Protein AF-A0A1J5Q7N2-F1 (afdb_monomer_lite)

InterPro domains:
  IPR005145 Threonylcarbamoyl-AMP synthase, C-terminal domain [PF03481] (45-166)
  IPR006070 Threonylcarbamoyl-AMP synthase-like domain [PF01300] (4-39)
  IPR017945 DHBP synthase RibB-like alpha/beta domain superfamily [SSF55821] (3-50)
  IPR038385 Threonylcarbamoyl-AMP synthase, C-terminal domain superfamily [G3DSA:3.40.50.11030] (57-170)

Radius of gyration: 17.52 Å; chains: 1; bounding box: 41×45×49 Å

Organism: NCBI:txid410659

Structure (mmCIF, N/CA/C/O backbone):
data_AF-A0A1J5Q7N2-F1
#
_entry.id   AF-A0A1J5Q7N2-F1
#
loop_
_atom_site.group_PDB
_atom_site.id
_atom_site.type_symbol
_atom_site.label_atom_id
_atom_site.label_alt_id
_atom_site.label_comp_id
_atom_site.label_asym_id
_atom_site.label_entity_id
_atom_site.label_seq_id
_atom_site.pdbx_PDB_ins_code
_atom_site.Cartn_x
_atom_site.Cartn_y
_atom_site.Cartn_z
_atom_site.occupancy
_atom_site.B_iso_or_equiv
_atom_site.auth_seq_id
_atom_site.auth_comp_id
_atom_site.auth_asym_id
_atom_site.auth_atom_id
_atom_site.pdbx_PDB_model_num
ATOM 1 N N . MET A 1 1 ? 0.945 -17.436 -6.053 1.00 63.75 1 MET A N 1
ATOM 2 C CA . MET A 1 1 ? 0.148 -18.322 -5.166 1.00 63.75 1 MET A CA 1
ATOM 3 C C . MET A 1 1 ? 0.222 -19.804 -5.540 1.00 63.75 1 MET A C 1
ATOM 5 O O . MET A 1 1 ? 0.864 -20.516 -4.793 1.00 63.75 1 MET A O 1
ATOM 9 N N . ARG A 1 2 ? -0.358 -20.319 -6.647 1.00 70.06 2 ARG A N 1
ATOM 10 C CA . ARG A 1 2 ? -0.231 -21.770 -6.970 1.00 70.06 2 ARG A CA 1
ATOM 11 C C . ARG A 1 2 ? 1.235 -22.214 -7.068 1.00 70.06 2 ARG A C 1
ATOM 13 O O . ARG A 1 2 ? 1.615 -23.185 -6.437 1.00 70.06 2 ARG A O 1
ATOM 20 N N . ALA A 1 3 ? 2.057 -21.433 -7.768 1.00 69.88 3 ALA A N 1
ATOM 21 C CA . ALA A 1 3 ? 3.499 -21.666 -7.863 1.00 69.88 3 ALA A CA 1
ATOM 22 C C . ALA A 1 3 ? 4.245 -21.587 -6.510 1.00 69.88 3 ALA A C 1
ATOM 24 O O . ALA A 1 3 ? 5.330 -22.134 -6.389 1.00 69.88 3 ALA A O 1
ATOM 25 N N . GLU A 1 4 ? 3.670 -20.930 -5.495 1.00 73.94 4 GLU A N 1
ATOM 26 C CA . GLU A 1 4 ? 4.283 -20.753 -4.165 1.00 73.94 4 GLU A CA 1
ATOM 27 C C . GLU A 1 4 ? 3.883 -21.864 -3.178 1.00 73.94 4 GLU A C 1
ATOM 29 O O . GLU A 1 4 ? 4.585 -22.097 -2.200 1.00 73.94 4 GLU A O 1
ATOM 34 N N . LEU A 1 5 ? 2.748 -22.535 -3.409 1.00 78.50 5 LEU A N 1
ATOM 35 C CA . LEU A 1 5 ? 2.177 -23.538 -2.500 1.00 78.50 5 LEU A CA 1
ATOM 36 C C . LEU A 1 5 ? 2.542 -24.984 -2.874 1.00 78.50 5 LEU A C 1
ATOM 38 O O . LEU A 1 5 ? 2.296 -25.889 -2.079 1.00 78.50 5 LEU A O 1
ATOM 42 N N . GLY A 1 6 ? 3.132 -25.194 -4.055 1.00 78.38 6 GLY A N 1
ATOM 43 C CA . GLY A 1 6 ? 3.440 -26.521 -4.588 1.00 78.38 6 GLY A CA 1
ATOM 44 C C . GLY A 1 6 ? 2.196 -27.310 -5.014 1.00 78.38 6 GLY A C 1
ATOM 45 O O . GLY A 1 6 ? 1.062 -26.843 -4.893 1.00 78.38 6 GLY A O 1
ATOM 46 N N . ASP A 1 7 ? 2.418 -28.520 -5.528 1.00 84.44 7 ASP A N 1
ATOM 47 C CA . ASP A 1 7 ? 1.351 -29.373 -6.077 1.00 84.44 7 ASP A CA 1
ATOM 48 C C . ASP A 1 7 ? 0.628 -30.220 -5.011 1.00 84.44 7 ASP A C 1
ATOM 50 O O . ASP A 1 7 ? -0.422 -30.802 -5.286 1.00 84.44 7 ASP A O 1
ATOM 54 N N . ASP A 1 8 ? 1.146 -30.252 -3.779 1.00 88.19 8 ASP A N 1
ATOM 55 C CA . ASP A 1 8 ? 0.610 -31.062 -2.675 1.00 88.19 8 ASP A CA 1
ATOM 56 C C . ASP A 1 8 ? -0.656 -30.464 -2.034 1.00 88.19 8 ASP A C 1
ATOM 58 O O . ASP A 1 8 ? -1.349 -31.126 -1.256 1.00 88.19 8 ASP A O 1
ATOM 62 N N . LEU A 1 9 ? -0.975 -29.204 -2.347 1.00 90.56 9 LEU A N 1
ATOM 63 C CA . LEU A 1 9 ? -2.133 -28.491 -1.820 1.00 90.56 9 LEU A CA 1
ATOM 64 C C . LEU A 1 9 ? -3.176 -28.253 -2.912 1.00 90.56 9 LEU A C 1
ATOM 66 O O . LEU A 1 9 ? -2.900 -27.712 -3.982 1.00 90.56 9 LEU A O 1
ATOM 70 N N . LEU A 1 10 ? -4.429 -28.590 -2.605 1.00 90.81 10 LEU A N 1
ATOM 71 C CA . LEU A 1 10 ? -5.552 -28.238 -3.466 1.00 90.81 10 LEU A CA 1
ATOM 72 C C . LEU A 1 10 ? -5.823 -26.732 -3.374 1.00 90.81 10 LEU A C 1
ATOM 74 O O . LEU A 1 10 ? -6.155 -26.210 -2.311 1.00 90.81 10 LEU A O 1
ATOM 78 N N . VAL A 1 11 ? -5.717 -26.043 -4.511 1.00 87.69 11 VAL A N 1
ATOM 79 C CA . VAL A 1 11 ? -5.991 -24.606 -4.634 1.00 87.69 11 VAL A CA 1
ATOM 80 C C . VAL A 1 11 ? -7.308 -24.397 -5.372 1.00 87.69 11 VAL A C 1
ATOM 82 O O . VAL A 1 11 ? -7.440 -24.792 -6.534 1.00 87.69 11 VAL A O 1
ATOM 85 N N . LEU A 1 12 ? -8.260 -23.739 -4.708 1.00 90.81 12 LEU A N 1
ATOM 86 C CA . LEU A 1 12 ? -9.477 -23.244 -5.344 1.00 90.81 12 LEU A CA 1
ATOM 87 C C . LEU A 1 12 ? -9.162 -21.940 -6.089 1.00 90.81 12 LEU A C 1
ATOM 89 O O . LEU A 1 12 ? -8.759 -20.956 -5.469 1.00 90.81 12 LEU A O 1
ATOM 93 N N . ASP A 1 13 ? -9.354 -21.931 -7.406 1.00 89.81 13 ASP A N 1
ATOM 94 C CA . ASP A 1 13 ? -9.212 -20.720 -8.212 1.00 89.81 13 ASP A CA 1
ATOM 95 C C . ASP A 1 13 ? -10.521 -19.918 -8.196 1.00 89.81 13 ASP A C 1
ATOM 97 O O . ASP A 1 13 ? -11.519 -20.312 -8.801 1.00 89.81 13 ASP A O 1
ATOM 101 N N . GLY A 1 14 ? -10.520 -18.815 -7.448 1.00 90.38 14 GLY A N 1
ATOM 102 C CA . GLY A 1 14 ? -11.629 -17.862 -7.375 1.00 90.38 14 GLY A CA 1
ATOM 103 C C . GLY A 1 14 ? -11.433 -16.619 -8.246 1.00 90.38 14 GLY A C 1
ATOM 104 O O . GLY A 1 14 ? -12.201 -15.668 -8.107 1.00 90.38 14 GLY A O 1
ATOM 105 N N . GLY A 1 15 ? -10.405 -16.592 -9.100 1.00 90.69 15 GLY A N 1
ATOM 106 C CA . GLY A 1 15 ? -9.990 -15.394 -9.822 1.00 90.69 15 GLY A CA 1
ATOM 107 C C . GLY A 1 15 ? -9.375 -14.309 -8.920 1.00 90.69 15 GLY A C 1
ATOM 108 O O . GLY A 1 15 ? -9.041 -14.560 -7.757 1.00 90.69 15 GLY A O 1
ATOM 109 N N . PRO A 1 16 ? -9.183 -13.086 -9.453 1.00 87.62 16 PRO A N 1
ATOM 110 C CA . PRO A 1 16 ? -8.602 -11.978 -8.700 1.00 87.62 16 PRO A CA 1
ATOM 111 C C . PRO A 1 16 ? -9.449 -11.557 -7.493 1.00 87.62 16 PRO A C 1
ATOM 113 O O . PRO A 1 16 ? -10.673 -11.446 -7.572 1.00 87.62 16 PRO A O 1
ATOM 116 N N . CYS A 1 17 ? -8.787 -11.232 -6.380 1.00 89.50 17 CYS A N 1
ATOM 117 C CA . CYS A 1 17 ? -9.447 -10.677 -5.201 1.00 89.50 17 CYS A CA 1
ATOM 118 C C . CYS A 1 17 ? -10.118 -9.330 -5.520 1.00 89.50 17 CYS A C 1
ATOM 120 O O . CYS A 1 17 ? -9.535 -8.480 -6.188 1.00 89.50 17 CYS A O 1
ATOM 122 N N . ALA A 1 18 ? -11.305 -9.083 -4.961 1.00 89.75 18 ALA A N 1
ATOM 123 C CA . ALA A 1 18 ? -12.014 -7.810 -5.144 1.00 89.75 18 ALA A CA 1
ATOM 124 C C . ALA A 1 18 ? -11.375 -6.623 -4.390 1.00 89.75 18 ALA A C 1
ATOM 126 O O . ALA A 1 18 ? -11.589 -5.477 -4.757 1.00 89.75 18 ALA A O 1
ATOM 127 N N . VAL A 1 19 ? -10.622 -6.894 -3.317 1.00 89.94 19 VAL A N 1
ATOM 128 C CA . VAL A 1 19 ? -10.019 -5.869 -2.438 1.00 89.94 19 VAL A CA 1
ATOM 129 C C . VAL A 1 19 ? -8.495 -5.820 -2.580 1.00 89.94 19 VAL A C 1
ATOM 131 O O . VAL A 1 19 ? -7.899 -4.759 -2.472 1.00 89.94 19 VAL A O 1
ATOM 134 N N . GLY A 1 20 ? -7.859 -6.978 -2.777 1.00 89.31 20 GLY A N 1
ATOM 135 C CA . GLY A 1 20 ? -6.405 -7.142 -2.926 1.00 89.31 20 GLY A CA 1
ATOM 136 C C . GLY A 1 20 ? -5.552 -6.925 -1.678 1.00 89.31 20 GLY A C 1
ATOM 137 O O . GLY A 1 20 ? -4.406 -7.343 -1.688 1.00 89.31 20 GLY A O 1
ATOM 138 N N . ILE A 1 21 ? -6.096 -6.379 -0.587 1.00 91.44 21 ILE A N 1
ATOM 139 C CA . ILE A 1 21 ? -5.418 -6.287 0.716 1.00 91.44 21 ILE A CA 1
ATOM 140 C C . ILE A 1 21 ? -6.213 -6.977 1.826 1.00 91.44 21 ILE A C 1
ATOM 142 O O . ILE A 1 21 ? -7.418 -7.214 1.712 1.00 91.44 21 ILE A O 1
ATOM 146 N N . GLU A 1 22 ? -5.534 -7.302 2.922 1.00 91.69 22 GLU A N 1
ATOM 147 C CA . GLU A 1 22 ? -6.116 -8.020 4.051 1.00 91.69 22 GLU A CA 1
ATOM 148 C C . GLU A 1 22 ? -7.086 -7.150 4.866 1.00 91.69 22 GLU A C 1
ATOM 150 O O . GLU A 1 22 ? -7.128 -5.921 4.773 1.00 91.69 22 GLU A O 1
ATOM 155 N N . SER A 1 23 ? -7.858 -7.814 5.726 1.00 92.69 23 SER A N 1
ATOM 156 C CA . SER A 1 23 ? -8.841 -7.187 6.606 1.00 92.69 23 SER A CA 1
ATOM 157 C C . SER A 1 23 ? -8.240 -6.180 7.591 1.00 92.69 23 SER A C 1
ATOM 159 O O . SER A 1 23 ? -7.095 -6.316 8.046 1.00 92.69 23 SER A O 1
ATOM 161 N N . THR A 1 24 ? -9.073 -5.209 7.974 1.00 93.75 24 THR A N 1
ATOM 162 C CA . THR A 1 24 ? -8.810 -4.320 9.107 1.00 93.75 24 THR A CA 1
ATOM 163 C C . THR A 1 24 ? -8.864 -5.119 10.407 1.00 93.75 24 THR A C 1
ATOM 165 O O . THR A 1 24 ? -9.765 -5.937 10.589 1.00 93.75 24 THR A O 1
ATOM 168 N N . ILE A 1 25 ? -7.913 -4.887 11.311 1.00 92.69 25 ILE A N 1
ATOM 169 C CA . ILE A 1 25 ? -7.874 -5.520 12.633 1.00 92.69 25 ILE A CA 1
ATOM 170 C C . ILE A 1 25 ? -8.012 -4.445 13.699 1.00 92.69 25 ILE A C 1
ATOM 172 O O . ILE A 1 25 ? -7.229 -3.494 13.721 1.00 92.69 25 ILE A O 1
ATOM 176 N N . VAL A 1 26 ? -8.997 -4.626 14.577 1.00 91.88 26 VAL A N 1
ATOM 177 C CA . VAL A 1 26 ? -9.303 -3.737 15.699 1.00 91.88 26 VAL A CA 1
ATOM 178 C C . VAL A 1 26 ? -9.101 -4.506 17.004 1.00 91.88 26 VAL A C 1
ATOM 180 O O . VAL A 1 26 ? -9.652 -5.591 17.179 1.00 91.88 26 VAL A O 1
ATOM 183 N N . ASP A 1 27 ? -8.309 -3.946 17.910 1.00 91.06 27 ASP A N 1
ATOM 184 C CA . ASP A 1 27 ? -8.195 -4.380 19.293 1.00 91.06 27 ASP A CA 1
ATOM 185 C C . ASP A 1 27 ? -9.347 -3.804 20.113 1.00 91.06 27 ASP A C 1
ATOM 187 O O . ASP A 1 27 ? -9.409 -2.597 20.364 1.00 91.06 27 ASP A O 1
ATOM 191 N N . CYS A 1 28 ? -10.254 -4.684 20.526 1.00 91.38 28 CYS A N 1
ATOM 192 C CA . CYS A 1 28 ? -11.372 -4.356 21.406 1.00 91.38 28 CYS A CA 1
ATOM 193 C C . CYS A 1 28 ? -11.103 -4.745 22.869 1.00 91.38 28 CYS A C 1
ATOM 195 O O . CYS A 1 28 ? -12.011 -4.660 23.691 1.00 91.38 28 CYS A O 1
ATOM 197 N N . THR A 1 29 ? -9.893 -5.208 23.203 1.00 89.38 29 THR A N 1
ATOM 198 C CA . THR A 1 29 ? -9.514 -5.566 24.582 1.00 89.38 29 THR A CA 1
ATOM 199 C C . THR A 1 29 ? -9.058 -4.354 25.398 1.00 89.38 29 THR A C 1
ATOM 201 O O . THR A 1 29 ? -9.000 -4.415 26.625 1.00 89.38 29 THR A O 1
ATOM 204 N N . VAL A 1 30 ? -8.778 -3.238 24.720 1.00 86.88 30 VAL A N 1
ATOM 205 C CA . VAL A 1 30 ? -8.401 -1.948 25.304 1.00 86.88 30 VAL A CA 1
ATOM 206 C C . VAL A 1 30 ? -9.512 -0.916 25.128 1.00 86.88 30 VAL A C 1
ATOM 208 O O . VAL A 1 30 ? -10.312 -0.991 24.194 1.00 86.88 30 VAL A O 1
ATOM 211 N N . GLN A 1 31 ? -9.535 0.092 26.003 1.00 89.25 31 GLN A N 1
ATOM 212 C CA . GLN A 1 31 ? -10.484 1.198 25.922 1.00 89.25 31 GLN A CA 1
ATOM 213 C C . GLN A 1 31 ? -9.747 2.544 25.850 1.00 89.25 31 GLN A C 1
ATOM 215 O O . GLN A 1 31 ? -8.955 2.850 26.743 1.00 89.25 31 GLN A O 1
ATOM 220 N N . PRO A 1 32 ? -10.000 3.377 24.822 1.00 90.19 32 PRO A N 1
ATOM 221 C CA . PRO A 1 32 ? -10.839 3.105 23.647 1.00 90.19 32 PRO A CA 1
ATOM 222 C C . PRO A 1 32 ? -10.235 2.031 22.718 1.00 90.19 32 PRO A C 1
ATOM 224 O O . PRO A 1 32 ? -9.004 1.914 22.707 1.00 90.19 32 PRO A O 1
ATOM 227 N N . PRO A 1 33 ? -11.048 1.335 21.891 1.00 92.56 33 PRO A N 1
ATOM 228 C CA . PRO A 1 33 ? -10.561 0.403 20.873 1.00 92.56 33 PRO A CA 1
ATOM 229 C C . PRO A 1 33 ? -9.495 1.013 19.956 1.00 92.56 33 PRO A C 1
ATOM 231 O O . PRO A 1 33 ? -9.392 2.240 19.824 1.00 92.56 33 PRO A O 1
ATOM 234 N N . ARG A 1 34 ? -8.690 0.161 19.316 1.00 91.25 34 ARG A N 1
ATOM 235 C CA . ARG A 1 34 ? -7.560 0.585 18.468 1.00 91.25 34 ARG A CA 1
ATOM 236 C C . ARG A 1 34 ? -7.484 -0.200 17.174 1.00 91.25 34 ARG A C 1
ATOM 238 O O . ARG A 1 34 ? -7.678 -1.404 17.184 1.00 91.25 34 ARG A O 1
ATOM 245 N N . ILE A 1 35 ? -7.128 0.442 16.069 1.00 91.38 35 ILE A N 1
ATOM 246 C CA . ILE A 1 35 ? -6.808 -0.255 14.820 1.00 91.38 35 ILE A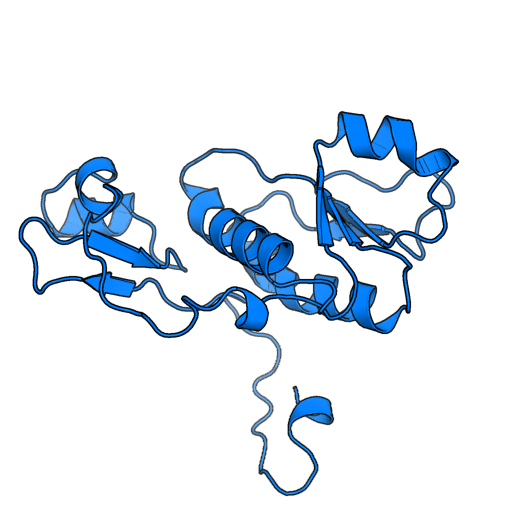 CA 1
ATOM 247 C C . ILE A 1 35 ? -5.349 -0.699 14.882 1.00 91.38 35 ILE A C 1
ATOM 249 O O . ILE A 1 35 ? -4.442 0.125 14.940 1.00 91.38 35 ILE A O 1
ATOM 253 N N . LEU A 1 36 ? -5.128 -2.010 14.842 1.00 89.25 36 LEU A N 1
ATOM 254 C CA . LEU A 1 36 ? -3.788 -2.597 14.826 1.00 89.25 36 LEU A CA 1
ATOM 255 C C . LEU A 1 36 ? -3.254 -2.795 13.405 1.00 89.25 36 LEU A C 1
ATOM 257 O O . LEU A 1 36 ? -2.047 -2.749 13.175 1.00 89.25 36 LEU A O 1
ATOM 261 N N . ARG A 1 37 ? -4.156 -3.041 12.450 1.00 90.44 37 ARG A N 1
ATOM 262 C CA . ARG A 1 37 ? -3.824 -3.171 11.030 1.00 90.44 37 ARG A CA 1
ATOM 263 C C . ARG A 1 37 ? -4.920 -2.514 10.201 1.00 90.44 37 ARG A C 1
ATOM 265 O O . ARG A 1 37 ? -6.041 -3.023 10.217 1.00 90.44 37 ARG A O 1
ATOM 272 N N . PRO A 1 38 ? -4.633 -1.433 9.464 1.00 92.00 38 PRO A N 1
ATOM 273 C CA . PRO A 1 38 ? -5.590 -0.877 8.520 1.00 92.00 38 PRO A CA 1
ATOM 274 C C . PRO A 1 38 ? -5.824 -1.851 7.353 1.00 92.00 38 PRO A C 1
ATOM 276 O O . PRO A 1 38 ? -4.907 -2.561 6.928 1.00 92.00 38 PRO A O 1
ATOM 279 N N . GLY A 1 39 ? -7.048 -1.900 6.842 1.00 92.25 39 GLY A N 1
ATOM 280 C CA . GLY A 1 39 ? -7.458 -2.765 5.735 1.00 92.25 39 GLY A CA 1
ATOM 281 C C . GLY A 1 39 ? -8.632 -2.142 4.988 1.00 92.25 39 GLY A C 1
ATOM 282 O O . GLY A 1 39 ? -8.739 -0.920 4.941 1.00 92.25 39 GLY A O 1
ATOM 283 N N . ARG A 1 40 ? -9.522 -2.971 4.428 1.00 90.56 40 ARG A N 1
ATOM 284 C CA . ARG A 1 40 ? -10.690 -2.500 3.658 1.00 90.56 40 ARG A CA 1
ATOM 285 C C . ARG A 1 40 ? -11.553 -1.473 4.397 1.00 90.56 40 ARG A C 1
ATOM 287 O O . ARG A 1 40 ? -12.009 -0.528 3.773 1.00 90.56 40 ARG A O 1
ATOM 294 N N . LEU A 1 41 ? -11.834 -1.713 5.679 1.00 92.19 41 LEU A N 1
ATOM 295 C CA . LEU A 1 41 ? -12.663 -0.816 6.482 1.00 92.19 41 LEU A CA 1
ATOM 296 C C . LEU A 1 41 ? -11.782 0.302 7.033 1.00 92.19 41 LEU A C 1
ATOM 298 O O . LEU A 1 41 ? -10.823 0.028 7.769 1.00 92.19 41 LEU A O 1
ATOM 302 N N . GLY A 1 42 ? -12.100 1.537 6.662 1.00 91.81 42 GLY A N 1
ATOM 303 C CA . GLY A 1 42 ? -11.377 2.730 7.069 1.00 91.81 42 GLY A CA 1
ATOM 304 C C . GLY A 1 42 ? -11.610 3.093 8.534 1.00 91.81 42 GLY A C 1
ATOM 305 O O . GLY A 1 42 ? -12.620 2.745 9.144 1.00 91.81 42 GLY A O 1
ATOM 306 N N . ALA A 1 43 ? -10.671 3.851 9.107 1.00 93.06 43 ALA A N 1
ATOM 307 C CA . ALA A 1 43 ? -10.782 4.312 10.489 1.00 93.06 43 ALA A CA 1
ATOM 308 C C . ALA A 1 43 ? -12.007 5.211 10.721 1.00 93.06 43 ALA A C 1
ATOM 310 O O . ALA A 1 43 ? -12.610 5.123 11.782 1.00 93.06 43 ALA A O 1
ATOM 311 N N . GLY A 1 44 ? -12.391 6.032 9.735 1.00 93.50 44 GLY A N 1
ATOM 312 C CA . GLY A 1 44 ? -13.602 6.859 9.799 1.00 93.50 44 GLY A CA 1
ATOM 313 C C . GLY A 1 44 ? -14.875 6.018 9.882 1.00 93.50 44 GLY A C 1
ATOM 314 O O . GLY A 1 44 ? -15.639 6.173 10.823 1.00 93.50 44 GLY A O 1
ATOM 315 N N . GLU A 1 45 ? -15.035 5.044 8.979 1.00 93.81 45 GLU A N 1
ATOM 316 C CA . GLU A 1 45 ? -16.208 4.154 8.951 1.00 93.81 45 GLU A CA 1
ATOM 317 C C . GLU A 1 45 ? -16.387 3.397 10.275 1.00 93.81 45 GLU A C 1
ATOM 319 O O . GLU A 1 45 ? -17.497 3.241 10.778 1.00 93.81 45 GLU A O 1
ATOM 324 N N . ILE A 1 46 ? -15.281 2.935 10.866 1.00 95.25 46 ILE A N 1
ATOM 325 C CA . ILE A 1 46 ? -15.311 2.241 12.157 1.00 95.25 46 ILE A CA 1
ATOM 326 C C . ILE A 1 46 ? -15.625 3.228 13.290 1.00 95.25 46 ILE A C 1
ATOM 328 O O . ILE A 1 46 ? -16.395 2.904 14.194 1.00 95.25 46 ILE A O 1
ATOM 332 N N . ALA A 1 47 ? -15.039 4.426 13.255 1.00 95.00 47 ALA A N 1
ATOM 333 C CA . ALA A 1 47 ? -15.250 5.456 14.266 1.00 95.00 47 ALA A CA 1
ATOM 334 C C . ALA A 1 47 ? -16.712 5.919 14.321 1.00 95.00 47 ALA A C 1
ATOM 336 O O . ALA A 1 47 ? -17.257 6.028 15.419 1.00 95.00 47 ALA A O 1
ATOM 337 N N . ASP A 1 48 ? -17.353 6.089 13.163 1.00 95.81 48 ASP A N 1
ATOM 338 C CA . ASP A 1 48 ? -18.757 6.497 13.051 1.00 95.81 48 ASP A CA 1
ATOM 339 C C . ASP A 1 48 ? -19.693 5.502 13.752 1.00 95.81 48 ASP A C 1
ATOM 341 O O . ASP A 1 48 ? -20.586 5.899 14.501 1.00 95.81 48 ASP A O 1
ATOM 345 N N . VAL A 1 49 ? -19.453 4.197 13.579 1.00 95.88 49 VAL A N 1
ATOM 346 C CA . VAL A 1 49 ? -20.245 3.140 14.233 1.00 95.88 49 VAL A CA 1
ATOM 347 C C . VAL A 1 49 ? -20.000 3.096 15.743 1.00 95.88 49 VAL A C 1
ATOM 349 O O . VAL A 1 49 ? -20.919 2.828 16.515 1.00 95.88 49 VAL A O 1
ATOM 352 N N . LEU A 1 50 ? -18.764 3.350 16.178 1.00 93.56 50 LEU A N 1
ATOM 353 C CA . LEU A 1 50 ? -18.379 3.293 17.590 1.00 93.56 50 LEU A CA 1
ATOM 354 C C . LEU A 1 50 ? -18.670 4.589 18.361 1.00 93.56 50 LEU A C 1
ATOM 356 O O . LEU A 1 50 ? -18.484 4.614 19.578 1.00 93.56 50 LEU A O 1
ATOM 360 N N . GLY A 1 51 ? -19.093 5.661 17.685 1.00 94.88 51 GLY A N 1
ATOM 361 C CA . GLY A 1 51 ? -19.239 6.985 18.296 1.00 94.88 51 GLY A CA 1
ATOM 362 C C . GLY A 1 51 ? -17.902 7.567 18.772 1.00 94.88 51 GLY A C 1
ATOM 363 O O . GLY A 1 51 ? -17.842 8.222 19.812 1.00 94.88 51 GLY A O 1
ATOM 364 N N . LEU A 1 52 ? -16.818 7.282 18.047 1.00 94.31 52 LEU A N 1
ATOM 365 C CA . LEU A 1 52 ? -15.455 7.735 18.338 1.00 94.31 52 LEU A CA 1
ATOM 366 C C . LEU A 1 52 ? -14.932 8.632 17.211 1.00 94.31 52 LEU A C 1
ATOM 368 O O . LEU A 1 52 ? -15.626 8.903 16.239 1.00 94.31 52 LEU A O 1
ATOM 372 N N . THR A 1 53 ? -13.680 9.078 17.329 1.00 94.31 53 THR A N 1
ATOM 373 C CA . THR A 1 53 ? -12.964 9.723 16.220 1.00 94.31 53 THR A CA 1
ATOM 374 C C . THR A 1 53 ? -11.966 8.756 15.582 1.00 94.31 53 THR A C 1
ATOM 376 O O . THR A 1 53 ? -11.440 7.859 16.251 1.00 94.31 53 THR A O 1
ATOM 379 N N . ALA A 1 54 ? -11.655 8.950 14.298 1.00 92.38 54 ALA A N 1
ATOM 380 C CA . ALA A 1 54 ? -10.659 8.136 13.599 1.00 92.38 54 ALA A CA 1
ATOM 381 C C . ALA A 1 54 ? -9.279 8.217 14.279 1.00 92.38 54 ALA A C 1
ATOM 383 O O . ALA A 1 54 ? -8.586 7.209 14.416 1.00 92.38 54 ALA A O 1
ATOM 384 N N . GLU A 1 55 ? -8.900 9.392 14.785 1.00 91.50 55 GLU A N 1
ATOM 385 C CA . GLU A 1 55 ? -7.652 9.612 15.525 1.00 91.50 55 GLU A CA 1
ATOM 386 C C . GLU A 1 55 ? -7.604 8.772 16.802 1.00 91.50 55 GLU A C 1
ATOM 388 O O . GLU A 1 55 ? -6.554 8.242 17.160 1.00 91.50 55 GLU A O 1
ATOM 393 N N . THR A 1 56 ? -8.745 8.611 17.476 1.00 91.50 56 THR A N 1
ATOM 394 C CA . THR A 1 56 ? -8.852 7.782 18.681 1.00 91.50 56 THR A CA 1
ATOM 395 C C . THR A 1 56 ? -8.530 6.320 18.370 1.00 91.50 56 THR A C 1
ATOM 397 O O . THR A 1 56 ? -7.840 5.662 19.154 1.00 91.50 56 THR A O 1
ATOM 400 N N . LEU A 1 57 ? -8.971 5.817 17.216 1.00 91.12 57 LEU A N 1
ATOM 401 C CA . LEU A 1 57 ? -8.689 4.451 16.774 1.00 91.12 57 LEU A CA 1
ATOM 402 C C . LEU A 1 57 ? -7.244 4.273 16.287 1.00 91.12 57 LEU A C 1
ATOM 404 O O . LEU A 1 57 ? -6.682 3.196 16.463 1.00 91.12 57 LEU A O 1
ATOM 408 N N . LEU A 1 58 ? -6.636 5.307 15.701 1.00 88.31 58 LEU A N 1
ATOM 409 C CA . LEU A 1 58 ? -5.293 5.255 15.103 1.00 88.31 58 LEU A CA 1
ATOM 410 C C . LEU A 1 58 ? -4.145 5.579 16.072 1.00 88.31 58 LEU A C 1
ATOM 412 O O . LEU A 1 58 ? -2.979 5.530 15.680 1.00 88.31 58 LEU A O 1
ATOM 416 N N . ARG A 1 59 ? -4.439 5.926 17.330 1.00 82.25 59 ARG A N 1
ATOM 417 C CA . ARG A 1 59 ? -3.402 6.174 18.342 1.00 82.25 59 ARG A CA 1
ATOM 418 C C . ARG A 1 59 ? -2.488 4.95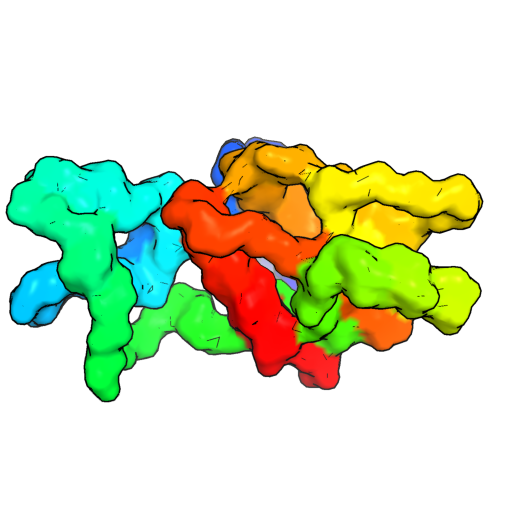7 18.503 1.00 82.25 59 ARG A C 1
ATOM 420 O O . ARG A 1 59 ? -2.969 3.851 18.740 1.00 82.25 59 ARG A O 1
ATOM 427 N N . ALA A 1 60 ? -1.175 5.191 18.437 1.00 65.50 60 ALA A N 1
ATOM 428 C CA . ALA A 1 60 ? -0.171 4.167 18.705 1.00 65.50 60 ALA A CA 1
ATOM 429 C C . ALA A 1 60 ? -0.406 3.554 20.095 1.00 65.50 60 ALA A C 1
ATOM 431 O O . ALA A 1 60 ? -0.663 4.273 21.061 1.00 65.50 60 ALA A O 1
ATOM 432 N N . ALA A 1 61 ? -0.361 2.226 20.183 1.00 58.44 61 ALA A N 1
ATOM 433 C CA . ALA A 1 61 ? -0.427 1.534 21.460 1.00 58.44 61 ALA A CA 1
ATOM 434 C C . ALA A 1 61 ? 0.996 1.321 21.977 1.00 58.44 61 ALA A C 1
ATOM 436 O O . ALA A 1 61 ? 1.811 0.712 21.285 1.00 58.44 61 ALA A O 1
ATOM 437 N N . ASP A 1 62 ? 1.266 1.759 23.207 1.00 54.16 62 ASP A N 1
ATOM 438 C CA . ASP A 1 62 ? 2.560 1.542 23.868 1.00 54.16 62 ASP A CA 1
ATOM 439 C C . ASP A 1 62 ? 2.890 0.039 24.007 1.00 54.16 62 ASP A C 1
ATOM 441 O O . ASP A 1 62 ? 4.058 -0.344 24.065 1.00 54.16 62 ASP A O 1
ATOM 445 N N . HIS A 1 63 ? 1.867 -0.831 23.963 1.00 52.84 63 HIS A N 1
ATOM 446 C CA . HIS A 1 63 ? 1.971 -2.291 24.065 1.00 52.84 63 HIS A CA 1
ATOM 447 C C . HIS A 1 63 ? 0.978 -3.033 23.145 1.00 52.84 63 HIS A C 1
ATOM 449 O O . HIS A 1 63 ? 0.197 -3.862 23.611 1.00 52.84 63 HIS A O 1
ATOM 455 N N . ALA A 1 64 ? 0.975 -2.742 21.837 1.00 52.25 64 ALA A N 1
ATOM 456 C CA . ALA A 1 64 ? 0.124 -3.473 20.888 1.00 52.25 64 ALA A CA 1
ATOM 457 C C . ALA A 1 64 ? 0.416 -4.993 20.905 1.00 52.25 64 ALA A C 1
ATOM 459 O O . ALA A 1 64 ? 1.578 -5.389 20.740 1.00 52.25 64 ALA A O 1
ATOM 460 N N . PRO A 1 65 ? -0.605 -5.863 21.037 1.00 52.62 65 PRO A N 1
ATOM 461 C CA . PRO A 1 65 ? -0.427 -7.299 20.861 1.00 52.62 65 PRO A CA 1
ATOM 462 C C . PRO A 1 65 ? 0.070 -7.612 19.440 1.00 52.62 65 PRO A C 1
ATOM 464 O O . PRO A 1 65 ? -0.269 -6.928 18.472 1.00 52.62 65 PRO A O 1
ATOM 467 N N . ARG A 1 66 ? 0.895 -8.659 19.296 1.00 54.72 66 ARG A N 1
ATOM 468 C CA . ARG A 1 66 ? 1.374 -9.102 17.977 1.00 54.72 66 ARG A CA 1
ATOM 469 C C . ARG A 1 66 ? 0.193 -9.615 17.157 1.00 54.72 66 ARG A C 1
ATOM 471 O O . ARG A 1 66 ? -0.497 -10.538 17.574 1.00 54.72 66 ARG A O 1
ATOM 478 N N . VAL A 1 67 ? 0.007 -9.051 15.971 1.00 58.09 67 VAL A N 1
ATOM 479 C CA . VAL A 1 67 ? -1.081 -9.417 15.057 1.00 58.09 67 VAL A CA 1
ATOM 480 C C . VAL A 1 67 ? -0.538 -10.197 13.864 1.00 58.09 67 VAL A C 1
ATOM 482 O O . VAL A 1 67 ? 0.617 -10.018 13.473 1.00 58.09 67 VAL A O 1
ATOM 485 N N . ALA A 1 68 ? -1.361 -11.050 13.251 1.00 53.22 68 ALA A N 1
ATOM 486 C CA . ALA A 1 68 ? -1.034 -11.660 11.965 1.00 53.22 68 ALA A CA 1
ATOM 487 C C . ALA A 1 68 ? -0.699 -10.571 10.926 1.00 53.22 68 ALA A C 1
ATOM 489 O O . ALA A 1 68 ? -1.426 -9.585 10.781 1.00 53.22 68 ALA A O 1
ATOM 490 N N . GLY A 1 69 ? 0.433 -10.723 10.234 1.00 54.34 69 GLY A N 1
ATOM 491 C CA . GLY A 1 69 ? 0.953 -9.688 9.339 1.00 54.34 69 GLY A CA 1
ATOM 492 C C . GLY A 1 69 ? 1.555 -8.473 10.060 1.00 54.34 69 GLY A C 1
ATOM 493 O O . GLY A 1 69 ? 1.717 -7.424 9.449 1.00 54.34 69 GLY A O 1
ATOM 494 N N . ALA A 1 70 ? 1.893 -8.569 11.350 1.00 55.75 70 ALA A N 1
ATOM 495 C CA . ALA A 1 70 ? 2.735 -7.566 12.006 1.00 55.75 70 ALA A CA 1
ATOM 496 C C . ALA A 1 70 ? 4.211 -7.693 11.590 1.00 55.75 70 ALA A C 1
ATOM 498 O O . ALA A 1 70 ? 4.952 -6.714 11.667 1.00 55.75 70 ALA A O 1
ATOM 499 N N . LEU A 1 71 ? 4.629 -8.886 11.144 1.00 57.34 71 LEU A N 1
ATOM 500 C CA . LEU A 1 71 ? 5.990 -9.141 10.690 1.00 57.34 71 LEU A CA 1
ATOM 501 C C . LEU A 1 71 ? 6.219 -8.516 9.299 1.0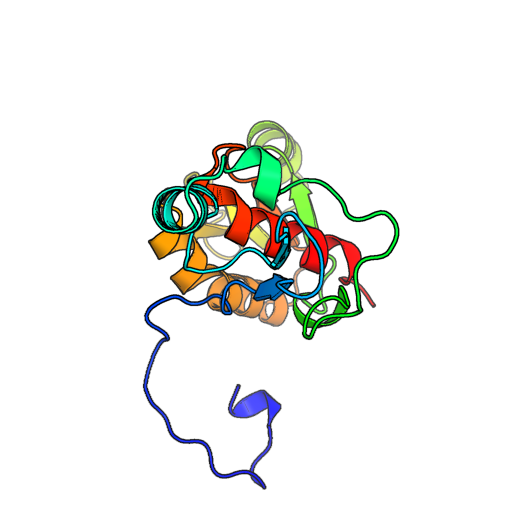0 57.34 71 LEU A C 1
ATOM 503 O O . LEU A 1 71 ? 5.497 -8.861 8.363 1.00 57.34 71 LEU A O 1
ATOM 507 N N . PRO A 1 72 ? 7.235 -7.650 9.146 1.00 58.66 72 PRO A N 1
ATOM 508 C CA . PRO A 1 72 ? 7.557 -6.958 7.892 1.00 58.66 72 PRO A CA 1
ATOM 509 C C . PRO A 1 72 ? 7.740 -7.891 6.688 1.00 58.66 72 PRO A C 1
ATOM 511 O O . PRO A 1 72 ? 7.337 -7.560 5.580 1.00 58.66 72 PRO A O 1
ATOM 514 N N . ALA A 1 73 ? 8.286 -9.089 6.922 1.00 61.25 73 ALA A N 1
ATOM 515 C CA . ALA A 1 73 ? 8.605 -10.061 5.879 1.00 61.25 73 ALA A CA 1
ATOM 516 C C . ALA A 1 73 ? 7.380 -10.608 5.124 1.00 61.25 73 ALA A C 1
ATOM 518 O O . ALA A 1 73 ? 7.530 -11.109 4.021 1.00 61.25 73 ALA A O 1
ATOM 519 N N . HIS A 1 74 ? 6.167 -10.519 5.683 1.00 70.19 74 HIS A N 1
ATOM 520 C CA . HIS A 1 74 ? 4.983 -11.117 5.053 1.00 70.19 74 HIS A CA 1
ATOM 521 C C . HIS A 1 74 ? 4.542 -10.404 3.765 1.00 70.19 74 HIS A C 1
ATOM 523 O O . HIS A 1 74 ? 3.891 -11.008 2.921 1.00 70.19 74 HIS A O 1
ATOM 529 N N . TYR A 1 75 ? 4.889 -9.125 3.626 1.00 73.00 75 TYR A N 1
ATOM 530 C CA . TYR A 1 75 ? 4.500 -8.294 2.481 1.00 73.00 75 TYR A CA 1
ATOM 531 C C . TYR A 1 75 ? 5.671 -7.969 1.563 1.00 73.00 75 TYR A C 1
ATOM 533 O O . TYR A 1 75 ? 5.498 -7.281 0.560 1.00 73.00 75 TYR A O 1
ATOM 541 N N . ALA A 1 76 ? 6.871 -8.372 1.969 1.00 80.69 76 ALA A N 1
ATOM 542 C CA . ALA A 1 76 ? 8.098 -7.943 1.350 1.00 80.69 76 ALA A CA 1
ATOM 543 C C . ALA A 1 76 ? 8.399 -8.791 0.109 1.00 80.69 76 ALA A C 1
ATOM 545 O O . ALA A 1 76 ? 8.411 -10.018 0.224 1.00 80.69 76 ALA A O 1
ATOM 546 N N . PRO A 1 77 ? 8.667 -8.167 -1.050 1.00 87.25 77 PRO A N 1
ATOM 547 C CA . PRO A 1 77 ? 9.299 -8.874 -2.155 1.00 87.25 77 PRO A CA 1
ATOM 548 C C . PRO A 1 77 ? 10.707 -9.337 -1.757 1.00 87.25 77 PRO A C 1
ATOM 550 O O . PRO A 1 77 ? 11.318 -8.794 -0.824 1.00 87.25 77 PRO A O 1
ATOM 553 N N . HIS A 1 78 ? 11.238 -10.316 -2.487 1.00 88.69 78 HIS A N 1
ATOM 554 C CA . HIS A 1 78 ? 12.637 -10.723 -2.340 1.00 88.69 78 HIS A CA 1
ATOM 555 C C . HIS A 1 78 ? 13.581 -9.592 -2.765 1.00 88.69 78 HIS A C 1
ATOM 557 O O . HIS A 1 78 ? 14.584 -9.317 -2.103 1.00 88.69 78 HIS A O 1
ATOM 563 N N . THR A 1 79 ? 13.222 -8.890 -3.834 1.00 92.38 79 THR A N 1
ATOM 564 C CA . THR A 1 79 ? 13.932 -7.724 -4.353 1.00 92.38 79 THR A CA 1
ATOM 565 C C . THR A 1 79 ? 13.841 -6.553 -3.366 1.00 92.38 79 THR A C 1
ATOM 567 O O . THR A 1 79 ? 12.747 -6.247 -2.888 1.00 92.38 79 THR A O 1
ATOM 570 N N . PRO A 1 80 ? 14.947 -5.844 -3.060 1.00 94.19 80 PRO A N 1
ATOM 571 C CA . PRO A 1 80 ? 14.917 -4.679 -2.176 1.00 94.19 80 PRO A CA 1
ATOM 572 C C . PRO A 1 80 ? 13.910 -3.620 -2.640 1.00 94.19 80 PRO A C 1
ATOM 574 O O . PRO A 1 80 ? 13.986 -3.149 -3.773 1.00 94.19 80 PRO A O 1
ATOM 577 N N . LEU A 1 81 ? 12.991 -3.220 -1.761 1.00 95.44 81 LEU A N 1
ATOM 578 C CA . LEU A 1 81 ? 11.929 -2.255 -2.040 1.00 95.44 81 LEU A CA 1
ATOM 579 C C . LEU A 1 81 ? 12.190 -0.927 -1.325 1.00 95.44 81 LEU A C 1
ATOM 581 O O . LEU A 1 81 ? 12.402 -0.884 -0.112 1.00 95.44 81 LEU A O 1
ATOM 585 N N . LEU A 1 82 ? 12.108 0.175 -2.070 1.00 95.94 82 LEU A N 1
ATOM 586 C CA . LEU A 1 82 ? 12.313 1.536 -1.578 1.00 95.94 82 LEU A CA 1
ATOM 587 C C . LEU A 1 82 ? 11.094 2.408 -1.882 1.00 95.94 82 LEU A C 1
ATOM 589 O O . LEU A 1 82 ? 10.628 2.466 -3.018 1.00 95.94 82 LEU A O 1
ATOM 593 N N . LEU A 1 83 ? 10.610 3.130 -0.870 1.00 96.56 83 LEU A N 1
ATOM 594 C CA . LEU A 1 83 ? 9.585 4.157 -1.051 1.00 96.56 83 LEU A CA 1
ATOM 595 C C . LEU A 1 83 ? 10.243 5.476 -1.441 1.00 96.56 83 LEU A C 1
ATOM 597 O O . LEU A 1 83 ? 11.149 5.939 -0.746 1.00 96.56 83 LEU A O 1
ATOM 601 N N . ARG A 1 84 ? 9.778 6.084 -2.531 1.00 97.38 84 ARG A N 1
ATOM 602 C CA . ARG A 1 84 ? 10.345 7.320 -3.088 1.00 97.38 84 ARG A CA 1
ATOM 603 C C . ARG A 1 84 ? 9.250 8.309 -3.467 1.00 97.38 84 ARG A C 1
ATOM 605 O O . ARG A 1 84 ? 8.120 7.909 -3.734 1.00 97.38 84 ARG A O 1
ATOM 612 N N . SER A 1 85 ? 9.564 9.603 -3.487 1.00 96.88 85 SER A N 1
ATOM 613 C CA . SER A 1 85 ? 8.652 10.586 -4.081 1.00 96.88 85 SER A CA 1
ATOM 614 C C . SER A 1 85 ? 8.675 10.481 -5.612 1.00 96.88 85 SER A C 1
ATOM 616 O O . SER A 1 85 ? 9.661 10.008 -6.178 1.00 96.88 85 SER A O 1
ATOM 618 N N . ALA A 1 86 ? 7.620 10.948 -6.288 1.00 95.50 86 ALA A N 1
ATOM 619 C CA . ALA A 1 86 ? 7.586 10.991 -7.753 1.00 95.50 86 ALA A CA 1
ATOM 620 C C . ALA A 1 86 ? 8.773 11.786 -8.328 1.00 95.50 86 ALA A C 1
ATOM 622 O O . ALA A 1 86 ? 9.446 11.323 -9.241 1.00 95.50 86 ALA A O 1
ATOM 623 N N . ALA A 1 87 ? 9.097 12.929 -7.712 1.00 95.25 87 ALA A N 1
ATOM 624 C CA . ALA A 1 87 ? 10.219 13.771 -8.121 1.00 95.25 87 ALA A CA 1
ATOM 625 C C . ALA A 1 87 ? 11.572 13.048 -8.011 1.00 95.25 87 ALA A C 1
ATOM 627 O O . ALA A 1 87 ? 12.409 13.170 -8.901 1.00 95.25 87 ALA A O 1
ATOM 628 N N . ASP A 1 88 ? 11.776 12.275 -6.941 1.00 96.19 88 ASP A N 1
ATOM 629 C CA . ASP A 1 88 ? 13.005 11.502 -6.751 1.00 96.19 88 ASP A CA 1
ATOM 630 C C . ASP A 1 88 ? 13.122 10.349 -7.757 1.00 96.19 88 ASP A C 1
ATOM 632 O O . ASP A 1 88 ? 14.221 10.028 -8.207 1.00 96.19 88 ASP A O 1
ATOM 636 N N . ILE A 1 89 ? 11.996 9.710 -8.098 1.00 95.38 89 ILE A N 1
ATOM 637 C CA . ILE A 1 89 ? 11.951 8.670 -9.133 1.00 95.38 89 ILE A CA 1
ATOM 638 C C . ILE A 1 89 ? 12.329 9.281 -10.480 1.00 95.38 89 ILE A C 1
ATOM 640 O O . ILE A 1 89 ? 13.228 8.765 -11.137 1.00 95.38 89 ILE A O 1
ATOM 644 N N . ASP A 1 90 ? 11.694 10.385 -10.869 1.00 92.75 90 ASP A N 1
ATOM 645 C CA . ASP A 1 90 ? 11.925 11.026 -12.166 1.00 92.75 90 ASP A CA 1
ATOM 646 C C . ASP A 1 90 ? 13.365 11.533 -12.315 1.00 92.75 90 ASP A C 1
ATOM 648 O O . ASP A 1 90 ? 13.960 11.411 -13.388 1.00 92.75 90 ASP A O 1
ATOM 652 N N . ALA A 1 91 ? 13.943 12.072 -11.237 1.00 93.12 91 ALA A N 1
ATOM 653 C CA . ALA A 1 91 ? 15.317 12.563 -11.228 1.00 93.12 91 ALA A CA 1
ATOM 654 C C . ALA A 1 91 ? 16.349 11.438 -11.414 1.00 93.12 91 ALA A C 1
ATOM 656 O O . ALA A 1 91 ? 17.314 11.608 -12.163 1.00 93.12 91 ALA A O 1
ATOM 657 N N . ASP A 1 92 ? 16.141 10.288 -10.770 1.00 93.06 92 ASP A N 1
ATOM 658 C CA . ASP A 1 92 ? 17.136 9.212 -10.738 1.00 93.06 92 ASP A CA 1
ATOM 659 C C . ASP A 1 92 ? 16.906 8.122 -11.795 1.00 93.06 92 ASP A C 1
ATOM 661 O O . ASP A 1 92 ? 17.841 7.394 -12.145 1.00 93.06 92 ASP A O 1
ATOM 665 N N . TRP A 1 93 ? 15.684 8.001 -12.324 1.00 89.94 93 TRP A N 1
ATOM 666 C CA . TRP A 1 93 ? 15.304 6.985 -13.309 1.00 89.94 93 TRP A CA 1
ATOM 667 C C . TRP A 1 93 ? 16.270 6.860 -14.500 1.00 89.94 93 TRP A C 1
ATOM 669 O O . TRP A 1 93 ? 16.617 5.726 -14.846 1.00 89.94 93 TRP A O 1
ATOM 679 N N . PRO A 1 94 ? 16.780 7.952 -15.114 1.00 87.75 94 PRO A N 1
ATOM 680 C CA . PRO A 1 94 ? 17.683 7.846 -16.263 1.00 87.75 94 PRO A CA 1
ATOM 681 C C . PRO A 1 94 ? 18.931 6.988 -16.004 1.00 87.75 94 PRO A C 1
ATOM 683 O O . PRO A 1 94 ? 19.446 6.361 -16.932 1.00 87.75 94 PRO A O 1
ATOM 686 N N . ALA A 1 95 ? 19.397 6.934 -14.752 1.00 86.94 95 ALA A N 1
ATOM 687 C CA . ALA A 1 95 ? 20.554 6.151 -14.325 1.00 86.94 95 ALA A CA 1
ATOM 688 C C . ALA A 1 95 ? 20.190 4.770 -13.738 1.00 86.94 95 ALA A C 1
ATOM 690 O O . ALA A 1 95 ? 21.087 3.983 -13.437 1.00 86.94 95 ALA A O 1
ATOM 691 N N . ALA A 1 96 ? 18.900 4.452 -13.586 1.00 86.81 96 ALA A N 1
ATOM 692 C CA . ALA A 1 96 ? 18.397 3.317 -12.810 1.00 86.81 96 ALA A CA 1
ATOM 693 C C . ALA A 1 96 ? 17.604 2.295 -13.647 1.00 86.81 96 ALA A C 1
ATOM 695 O O . ALA A 1 96 ? 16.637 1.707 -13.178 1.00 86.81 96 ALA A O 1
ATOM 696 N N . GLN A 1 97 ? 18.025 2.033 -14.887 1.00 80.06 97 GLN A N 1
ATOM 697 C CA . GLN A 1 97 ? 17.288 1.160 -15.820 1.00 80.06 97 GLN A CA 1
ATOM 698 C C . GLN A 1 97 ? 17.132 -0.305 -15.355 1.00 80.06 97 GLN A C 1
ATOM 700 O O . GLN A 1 97 ? 16.265 -1.017 -15.858 1.00 80.06 97 GLN A O 1
ATOM 705 N N . SER A 1 98 ? 17.948 -0.765 -14.399 1.00 88.12 98 SER A N 1
ATOM 706 C CA . SER A 1 98 ? 17.832 -2.091 -13.769 1.00 88.12 98 SER A CA 1
ATOM 707 C C . SER A 1 98 ? 16.835 -2.146 -12.603 1.00 88.12 98 SER A C 1
ATOM 709 O O . SER A 1 98 ? 16.710 -3.188 -11.960 1.00 88.12 98 SER A O 1
ATOM 711 N N . VAL A 1 99 ? 16.156 -1.040 -12.298 1.00 94.00 99 VAL A N 1
ATOM 712 C CA . VAL A 1 99 ? 15.175 -0.933 -11.216 1.00 94.00 99 VAL A CA 1
ATOM 713 C C . VAL A 1 99 ? 13.764 -1.106 -11.774 1.00 94.00 99 VAL A C 1
ATOM 715 O O . VAL A 1 99 ? 13.439 -0.576 -12.835 1.00 94.00 99 VAL A O 1
ATOM 718 N N . GLY A 1 100 ? 12.922 -1.834 -11.045 1.00 95.75 100 GLY A N 1
ATOM 719 C CA . GLY A 1 100 ? 11.486 -1.899 -11.293 1.00 95.75 100 GLY A CA 1
ATOM 720 C C . GLY A 1 100 ? 10.769 -0.747 -10.593 1.00 95.75 100 GLY A C 1
ATOM 721 O O . GLY A 1 100 ? 11.056 -0.461 -9.436 1.00 95.75 100 GLY A O 1
ATOM 722 N N . VAL A 1 101 ? 9.828 -0.087 -11.257 1.00 96.50 101 VAL A N 1
ATOM 723 C CA . VAL A 1 101 ? 9.088 1.060 -10.724 1.00 96.50 101 VAL A CA 1
ATOM 724 C C . VAL A 1 101 ? 7.605 0.731 -10.642 1.00 96.50 101 VAL A C 1
ATOM 726 O O . VAL A 1 101 ? 6.995 0.302 -11.620 1.00 96.50 101 VAL A O 1
ATOM 729 N N . LEU A 1 102 ? 7.020 0.966 -9.471 1.00 97.00 102 LEU A N 1
ATOM 730 C CA . LEU A 1 102 ? 5.582 0.975 -9.242 1.00 97.00 102 LEU A CA 1
ATOM 731 C C . LEU A 1 102 ? 5.140 2.414 -8.970 1.00 97.00 102 LEU A C 1
ATOM 733 O O . LEU A 1 102 ? 5.409 2.947 -7.894 1.00 97.00 102 LEU A O 1
ATOM 737 N N . ALA A 1 103 ? 4.467 3.039 -9.930 1.00 96.25 103 ALA A N 1
ATOM 738 C CA . ALA A 1 103 ? 4.108 4.455 -9.873 1.00 96.25 103 ALA A CA 1
ATOM 739 C C . ALA A 1 103 ? 2.593 4.684 -9.937 1.00 96.25 103 ALA A C 1
ATOM 741 O O . ALA A 1 103 ? 1.822 3.819 -10.355 1.00 96.25 103 ALA A O 1
ATOM 742 N N . LEU A 1 104 ? 2.172 5.874 -9.532 1.00 96.19 104 LEU A N 1
ATOM 743 C CA . LEU A 1 104 ? 0.857 6.464 -9.774 1.00 96.19 104 LEU A CA 1
ATOM 744 C C . LEU A 1 104 ? 0.864 7.311 -11.051 1.00 96.19 104 LEU A C 1
ATOM 746 O O . LEU A 1 104 ? -0.198 7.544 -11.633 1.00 96.19 104 LEU A O 1
ATOM 750 N N . HIS A 1 105 ? 2.040 7.760 -11.501 1.00 94.25 105 HIS A N 1
ATOM 751 C CA . HIS A 1 105 ? 2.191 8.502 -12.749 1.00 94.25 105 HIS A CA 1
ATOM 752 C C . HIS A 1 105 ? 2.635 7.630 -13.939 1.00 94.25 105 HIS A C 1
ATOM 754 O O . HIS A 1 105 ? 3.151 6.514 -13.767 1.00 94.25 105 HIS A O 1
ATOM 760 N N . PRO A 1 106 ? 2.387 8.104 -15.179 1.00 92.25 106 PRO A N 1
ATOM 761 C CA . PRO A 1 106 ? 2.809 7.408 -16.386 1.00 92.25 106 PRO A CA 1
ATOM 762 C C . PRO A 1 106 ? 4.325 7.270 -16.489 1.00 92.25 106 PRO A C 1
ATOM 764 O O . PRO A 1 106 ? 5.082 8.137 -16.060 1.00 92.25 106 PRO A O 1
ATOM 767 N N . ALA A 1 107 ? 4.735 6.184 -17.132 1.00 90.38 107 ALA A N 1
ATOM 768 C CA . ALA A 1 107 ? 6.124 5.878 -17.413 1.00 90.38 107 ALA A CA 1
ATOM 769 C C . ALA A 1 107 ? 6.748 6.902 -18.387 1.00 90.38 107 ALA A C 1
ATOM 771 O O . ALA A 1 107 ? 6.091 7.275 -19.365 1.00 90.38 107 ALA A O 1
ATOM 772 N N . PRO A 1 108 ? 8.016 7.310 -18.197 1.00 86.75 108 PRO A N 1
ATOM 773 C CA . PRO A 1 108 ? 8.776 8.026 -19.220 1.00 86.75 108 PRO A CA 1
ATOM 774 C C . PRO A 1 108 ? 8.890 7.221 -20.526 1.00 86.75 108 PRO A C 1
ATOM 776 O O . PRO A 1 108 ? 8.837 5.987 -20.518 1.00 86.75 108 PRO A O 1
ATOM 779 N N . ASP A 1 109 ? 9.125 7.887 -21.655 1.00 82.06 109 ASP A N 1
ATOM 780 C CA . ASP A 1 109 ? 9.279 7.200 -22.941 1.00 82.06 109 ASP A CA 1
ATOM 781 C C . ASP A 1 109 ? 10.380 6.123 -22.892 1.00 82.06 109 ASP A C 1
ATOM 783 O O . ASP A 1 109 ? 11.493 6.346 -22.414 1.00 82.06 109 ASP A O 1
ATOM 787 N N . GLY A 1 110 ? 10.060 4.920 -23.380 1.00 75.31 110 GLY A N 1
ATOM 788 C CA . GLY A 1 110 ? 10.991 3.785 -23.429 1.00 75.31 110 GLY A CA 1
ATOM 789 C C . GLY A 1 110 ? 11.131 2.967 -22.135 1.00 75.31 110 GLY A C 1
ATOM 790 O O . GLY A 1 110 ? 11.850 1.971 -22.139 1.00 75.31 110 GLY A O 1
ATOM 791 N N . SER A 1 111 ? 10.424 3.314 -21.053 1.00 79.00 111 SER A N 1
ATOM 792 C CA . SER A 1 111 ? 10.536 2.638 -19.742 1.00 79.00 111 SER A CA 1
ATOM 793 C C . SER A 1 111 ? 9.518 1.513 -19.483 1.00 79.00 111 SER A C 1
ATOM 795 O O . SER A 1 111 ? 9.578 0.842 -18.455 1.00 79.00 111 SER A O 1
ATOM 797 N N . ALA A 1 112 ? 8.618 1.241 -20.434 1.00 72.75 112 ALA A N 1
ATOM 798 C CA . ALA A 1 112 ? 7.421 0.407 -20.247 1.00 72.75 112 ALA A CA 1
ATOM 799 C C . ALA A 1 112 ? 7.652 -1.043 -19.765 1.00 72.75 112 ALA A C 1
ATOM 801 O O . ALA A 1 112 ? 6.701 -1.704 -19.362 1.00 72.75 112 ALA A O 1
ATOM 802 N N . ARG A 1 113 ? 8.880 -1.575 -19.829 1.00 77.00 113 ARG A N 1
ATOM 803 C CA . ARG A 1 113 ? 9.178 -2.952 -19.389 1.00 77.00 113 ARG A CA 1
ATOM 804 C C . ARG A 1 113 ? 9.353 -3.084 -17.879 1.00 77.00 113 ARG A C 1
ATOM 806 O O . ARG A 1 113 ? 9.001 -4.122 -17.336 1.00 77.00 113 ARG A O 1
ATOM 813 N N . ASN A 1 114 ? 9.864 -2.042 -17.228 1.00 88.75 114 ASN A N 1
ATOM 814 C CA . ASN A 1 114 ? 10.206 -2.055 -15.805 1.00 88.75 114 ASN A CA 1
ATOM 815 C C . ASN A 1 114 ? 9.393 -1.011 -15.034 1.00 88.75 114 ASN A C 1
ATOM 817 O O . ASN A 1 114 ? 9.766 -0.636 -13.933 1.00 88.75 114 ASN A O 1
ATOM 821 N N . TRP A 1 115 ? 8.299 -0.519 -15.615 1.00 94.25 115 TRP A N 1
ATOM 822 C CA . TRP A 1 115 ? 7.458 0.510 -15.025 1.00 94.25 115 TRP A CA 1
ATOM 823 C C . TRP A 1 115 ? 6.001 0.070 -15.065 1.00 94.25 115 TRP A C 1
ATOM 825 O O . TRP A 1 115 ? 5.429 -0.128 -16.137 1.00 94.25 115 TRP A O 1
ATOM 835 N N . ILE A 1 116 ? 5.392 -0.062 -13.892 1.00 95.56 116 ILE A N 1
ATOM 836 C CA . ILE A 1 116 ? 3.979 -0.385 -13.731 1.00 95.56 116 ILE A CA 1
ATOM 837 C C . ILE A 1 116 ? 3.286 0.829 -13.127 1.00 95.56 116 ILE A C 1
ATOM 839 O O . ILE A 1 116 ? 3.564 1.219 -11.995 1.00 95.56 116 ILE A O 1
ATOM 843 N N . THR A 1 117 ? 2.348 1.404 -13.876 1.00 96.25 117 THR A N 1
ATOM 844 C CA . THR A 1 117 ? 1.463 2.451 -13.366 1.00 96.25 117 THR A CA 1
ATOM 845 C C . THR A 1 117 ? 0.206 1.810 -12.785 1.00 96.25 117 THR A C 1
ATOM 847 O O . THR A 1 117 ? -0.527 1.118 -13.495 1.00 96.25 117 THR A O 1
ATOM 850 N N . LEU A 1 118 ? -0.053 2.038 -11.499 1.00 95.94 118 LEU A N 1
ATOM 851 C CA . LEU A 1 118 ? -1.297 1.649 -10.840 1.00 95.94 118 LEU A CA 1
ATOM 852 C C . LEU A 1 118 ? -2.309 2.802 -10.820 1.00 95.94 118 LEU A C 1
ATOM 854 O O . LEU A 1 118 ? -1.919 3.969 -10.877 1.00 95.94 118 LEU A O 1
ATOM 858 N N . PRO A 1 119 ? -3.617 2.502 -10.713 1.00 95.62 119 PRO A N 1
ATOM 859 C CA . PRO A 1 119 ? -4.644 3.533 -10.626 1.00 95.62 119 PRO A CA 1
ATOM 860 C C . PRO A 1 119 ? -4.434 4.470 -9.431 1.00 95.62 119 PRO A C 1
ATOM 862 O O . PRO A 1 119 ? -4.145 4.021 -8.323 1.00 95.62 119 PRO A O 1
ATOM 865 N N . ALA A 1 120 ? -4.700 5.764 -9.623 1.00 95.25 120 ALA A N 1
ATOM 866 C CA . ALA A 1 120 ? -4.698 6.771 -8.557 1.00 95.25 120 ALA A CA 1
ATOM 867 C C . ALA A 1 120 ? -5.961 6.734 -7.667 1.00 95.25 120 ALA A C 1
ATOM 869 O O . ALA A 1 120 ? -6.392 7.755 -7.134 1.00 95.25 120 ALA A O 1
ATOM 870 N N . ASP A 1 121 ? -6.550 5.549 -7.503 1.00 96.44 121 ASP A N 1
ATOM 871 C CA . ASP A 1 121 ? -7.667 5.269 -6.606 1.00 96.44 121 ASP A CA 1
ATOM 872 C C . ASP A 1 121 ? -7.207 4.259 -5.538 1.00 96.44 121 ASP A C 1
ATOM 874 O O . ASP A 1 121 ? -6.687 3.203 -5.906 1.00 96.44 121 ASP A O 1
ATOM 878 N N . PRO A 1 122 ? -7.386 4.531 -4.230 1.00 94.94 122 PRO A N 1
ATOM 879 C CA . PRO A 1 122 ? -6.877 3.662 -3.170 1.00 94.94 122 PRO A CA 1
ATOM 880 C C . PRO A 1 122 ? -7.369 2.213 -3.254 1.00 94.94 122 PRO A C 1
ATOM 882 O O . PRO A 1 122 ? -6.603 1.294 -2.959 1.00 94.94 122 PRO A O 1
ATOM 885 N N . ALA A 1 123 ? -8.630 1.993 -3.638 1.00 94.12 123 ALA A N 1
ATOM 886 C CA . ALA A 1 123 ? -9.219 0.659 -3.681 1.00 94.12 123 ALA A CA 1
ATOM 887 C C . ALA A 1 123 ? -8.699 -0.134 -4.886 1.00 94.12 123 ALA A C 1
ATOM 889 O O . ALA A 1 123 ? -8.268 -1.277 -4.733 1.00 94.12 123 ALA A O 1
ATOM 890 N N . ALA A 1 124 ? -8.664 0.484 -6.067 1.00 95.69 124 ALA A N 1
ATOM 891 C CA . ALA A 1 124 ? -8.111 -0.133 -7.270 1.00 95.69 124 ALA A CA 1
ATOM 892 C C . ALA A 1 124 ? -6.589 -0.358 -7.166 1.00 95.69 124 ALA A C 1
ATOM 894 O O . ALA A 1 124 ? -6.071 -1.377 -7.638 1.00 95.69 124 ALA A O 1
ATOM 895 N N . TYR A 1 125 ? -5.872 0.550 -6.495 1.00 96.88 125 TYR A N 1
ATOM 896 C CA . TYR A 1 125 ? -4.456 0.378 -6.178 1.00 96.88 125 TYR A CA 1
ATOM 897 C C . TYR A 1 125 ? -4.253 -0.823 -5.253 1.00 96.88 125 TYR A C 1
ATOM 899 O O . TYR A 1 125 ? -3.458 -1.709 -5.562 1.00 96.88 125 TYR A O 1
ATOM 907 N N . ALA A 1 126 ? -5.005 -0.898 -4.150 1.00 95.12 126 ALA A N 1
ATOM 908 C CA . ALA A 1 126 ? -4.956 -2.020 -3.214 1.00 95.12 126 ALA A CA 1
ATOM 909 C C . ALA A 1 126 ? -5.251 -3.362 -3.901 1.00 95.12 126 ALA A C 1
ATOM 911 O O . ALA A 1 126 ? -4.559 -4.347 -3.642 1.00 95.12 126 ALA A O 1
ATOM 912 N N . GLN A 1 127 ? -6.214 -3.382 -4.828 1.00 95.06 127 GLN A N 1
ATOM 913 C CA . GLN A 1 127 ? -6.561 -4.563 -5.615 1.00 95.06 127 GLN A CA 1
ATOM 914 C C . GLN A 1 127 ? -5.368 -5.115 -6.409 1.00 95.06 127 GLN A C 1
ATOM 916 O O . GLN A 1 127 ? -5.183 -6.329 -6.506 1.00 95.06 127 GLN A O 1
ATOM 921 N N . SER A 1 128 ? -4.563 -4.212 -6.967 1.00 95.06 128 SER A N 1
ATOM 922 C CA . SER A 1 128 ? -3.504 -4.533 -7.929 1.00 95.06 128 SER A CA 1
ATOM 923 C C . SER A 1 128 ? -2.108 -4.610 -7.303 1.00 95.06 128 SER A C 1
ATOM 925 O O . SER A 1 128 ? -1.194 -5.165 -7.913 1.00 95.06 128 SER A O 1
ATOM 927 N N . LEU A 1 129 ? -1.937 -4.089 -6.084 1.00 94.94 129 LEU A N 1
ATOM 928 C CA . LEU A 1 129 ? -0.652 -3.892 -5.411 1.00 94.94 129 LEU A CA 1
ATOM 929 C C . LEU A 1 129 ? 0.225 -5.152 -5.387 1.00 94.94 129 LEU A C 1
ATOM 931 O O . LEU A 1 129 ? 1.333 -5.142 -5.919 1.00 94.94 129 LEU A O 1
ATOM 935 N N . TYR A 1 130 ? -0.254 -6.249 -4.793 1.00 92.81 130 TYR A N 1
ATOM 936 C CA . TYR A 1 130 ? 0.569 -7.457 -4.655 1.00 92.81 130 TYR A CA 1
ATOM 937 C C . TYR A 1 130 ? 0.854 -8.143 -5.990 1.00 92.81 130 TYR A C 1
ATOM 939 O O . TYR A 1 130 ? 1.903 -8.764 -6.145 1.00 92.81 130 TYR A O 1
ATOM 947 N N . ALA A 1 131 ? -0.061 -8.046 -6.956 1.00 91.88 131 ALA A N 1
ATOM 948 C CA . ALA A 1 131 ? 0.172 -8.582 -8.291 1.00 91.88 131 ALA A CA 1
ATOM 949 C C . ALA A 1 131 ? 1.295 -7.804 -8.989 1.00 91.88 131 ALA A C 1
ATOM 951 O O . ALA A 1 131 ? 2.234 -8.415 -9.489 1.00 91.88 131 ALA A O 1
ATOM 952 N N . ALA A 1 132 ? 1.244 -6.471 -8.948 1.00 94.06 132 ALA A N 1
ATOM 953 C CA . ALA A 1 132 ? 2.264 -5.617 -9.544 1.00 94.06 132 ALA A CA 1
ATOM 954 C C . ALA A 1 132 ? 3.636 -5.783 -8.874 1.00 94.06 132 ALA A C 1
ATOM 956 O O . ALA A 1 132 ? 4.636 -5.934 -9.571 1.00 94.06 132 ALA A O 1
ATOM 957 N N . MET A 1 133 ? 3.690 -5.831 -7.537 1.00 92.62 133 MET A N 1
ATOM 958 C CA . MET A 1 133 ? 4.950 -6.087 -6.829 1.00 92.62 133 MET A CA 1
ATOM 959 C C . MET A 1 133 ? 5.541 -7.448 -7.198 1.00 92.62 133 MET A C 1
ATOM 961 O O . MET A 1 133 ? 6.736 -7.521 -7.447 1.00 92.62 133 MET A O 1
ATOM 965 N N . ARG A 1 134 ? 4.717 -8.502 -7.302 1.00 90.75 134 ARG A N 1
ATOM 966 C CA . ARG A 1 134 ? 5.184 -9.831 -7.724 1.00 90.75 134 ARG A CA 1
ATOM 967 C C . ARG A 1 134 ? 5.747 -9.812 -9.146 1.00 90.75 134 ARG A C 1
ATOM 969 O O . ARG A 1 134 ? 6.802 -10.384 -9.372 1.00 90.75 134 ARG A O 1
ATOM 976 N N . VAL A 1 135 ? 5.094 -9.118 -10.082 1.00 91.88 135 VAL A N 1
ATOM 977 C CA . VAL A 1 135 ? 5.609 -8.968 -11.456 1.00 91.88 135 VAL A CA 1
ATOM 978 C C . VAL A 1 135 ? 6.990 -8.306 -11.461 1.00 91.88 135 VAL A C 1
ATOM 980 O O . VAL A 1 135 ? 7.884 -8.771 -12.163 1.00 91.88 135 VAL A O 1
ATOM 983 N N . LEU A 1 136 ? 7.185 -7.245 -10.671 1.00 92.12 136 LEU A N 1
ATOM 984 C CA . LEU A 1 136 ? 8.483 -6.566 -10.573 1.00 92.12 136 LEU A CA 1
ATOM 985 C C . LEU A 1 136 ? 9.549 -7.422 -9.872 1.00 92.12 136 LEU A C 1
ATOM 987 O O . LEU A 1 136 ? 10.719 -7.357 -10.247 1.00 92.12 136 LEU A O 1
ATOM 991 N N . ASP A 1 137 ? 9.143 -8.222 -8.885 1.00 90.81 137 ASP A N 1
ATOM 992 C CA . ASP A 1 137 ? 10.024 -9.124 -8.137 1.00 90.81 137 ASP A CA 1
ATOM 993 C C . ASP A 1 137 ? 10.510 -10.294 -9.012 1.00 90.81 137 ASP A C 1
ATOM 995 O O . ASP A 1 137 ? 11.696 -10.611 -9.051 1.00 90.81 137 ASP A O 1
ATOM 999 N N . GLU A 1 138 ? 9.611 -10.879 -9.807 1.00 90.31 138 GLU A N 1
ATOM 1000 C CA . GLU A 1 138 ? 9.923 -11.962 -10.750 1.00 90.31 138 GLU A CA 1
ATOM 1001 C C . GLU A 1 138 ? 10.739 -11.485 -11.963 1.00 90.31 138 GLU A C 1
ATOM 1003 O O . GLU A 1 138 ? 11.440 -12.281 -12.590 1.00 90.31 138 GLU A O 1
ATOM 1008 N N . ALA A 1 139 ? 10.695 -10.188 -12.287 1.00 88.88 139 ALA A N 1
ATOM 1009 C CA . ALA A 1 139 ? 11.470 -9.605 -13.382 1.00 88.88 139 ALA A CA 1
ATOM 1010 C C . ALA A 1 139 ? 12.987 -9.544 -13.103 1.00 88.88 139 ALA A C 1
ATOM 1012 O O . ALA A 1 139 ? 13.758 -9.245 -14.017 1.00 88.88 139 ALA A O 1
ATOM 1013 N N . GLY A 1 140 ? 13.431 -9.825 -11.870 1.00 83.12 140 GLY A N 1
ATOM 1014 C CA . GLY A 1 140 ? 14.853 -9.848 -11.510 1.00 83.12 140 GLY A CA 1
ATOM 1015 C C . GLY A 1 140 ? 15.498 -8.460 -11.469 1.00 83.12 140 GLY A C 1
ATOM 1016 O O . GLY A 1 140 ? 16.677 -8.311 -11.797 1.00 83.12 140 GLY A O 1
ATOM 1017 N N . SER A 1 141 ? 14.722 -7.438 -11.101 1.00 88.12 141 SER A N 1
ATOM 1018 C CA . SER A 1 141 ? 15.222 -6.069 -10.941 1.00 88.12 141 SER A CA 1
ATOM 1019 C C . SER A 1 141 ? 16.234 -5.983 -9.792 1.00 88.12 141 SER A C 1
ATOM 1021 O O . SER A 1 141 ? 16.140 -6.710 -8.808 1.00 88.12 141 SER A O 1
ATOM 1023 N N . ALA A 1 142 ? 17.193 -5.058 -9.870 1.00 91.19 142 ALA A N 1
ATOM 1024 C CA . ALA A 1 142 ? 18.163 -4.838 -8.790 1.00 91.19 142 ALA A CA 1
ATOM 1025 C C . ALA A 1 142 ? 17.511 -4.248 -7.522 1.00 91.19 142 ALA A C 1
ATOM 1027 O O . ALA A 1 142 ? 17.992 -4.454 -6.409 1.00 91.19 142 ALA A O 1
ATOM 1028 N N . ALA A 1 143 ? 16.427 -3.495 -7.707 1.00 94.88 143 ALA A N 1
ATOM 1029 C CA . ALA A 1 143 ? 15.575 -2.947 -6.662 1.00 94.88 143 ALA A CA 1
ATOM 1030 C C . ALA A 1 143 ? 14.167 -2.700 -7.229 1.00 94.88 143 ALA A C 1
ATOM 1032 O O . ALA A 1 143 ? 13.980 -2.664 -8.448 1.00 94.88 143 ALA A O 1
ATOM 1033 N N . ILE A 1 144 ? 13.200 -2.472 -6.343 1.00 96.38 144 ILE A N 1
ATOM 1034 C CA . ILE A 1 144 ? 11.860 -1.983 -6.660 1.00 96.38 144 ILE A CA 1
ATOM 1035 C C . ILE A 1 144 ? 11.699 -0.599 -6.031 1.00 96.38 144 ILE A C 1
ATOM 1037 O O . ILE A 1 144 ? 11.803 -0.445 -4.814 1.00 96.38 144 ILE A O 1
ATOM 1041 N N . TRP A 1 145 ? 11.432 0.423 -6.836 1.00 97.31 145 TRP A N 1
ATOM 1042 C CA . TRP A 1 145 ? 11.004 1.730 -6.350 1.00 97.31 145 TRP A CA 1
ATOM 1043 C C . TRP A 1 145 ? 9.492 1.811 -6.403 1.00 97.31 145 TRP A C 1
ATOM 1045 O O . TRP A 1 145 ? 8.885 1.580 -7.444 1.00 97.31 145 TRP A O 1
ATOM 1055 N N . VAL A 1 146 ? 8.880 2.162 -5.281 1.00 97.75 146 VAL A N 1
ATOM 1056 C CA . VAL A 1 146 ? 7.449 2.430 -5.224 1.00 97.75 146 VAL A CA 1
ATOM 1057 C C . VAL A 1 146 ? 7.243 3.907 -4.938 1.00 97.75 146 VAL A C 1
ATOM 1059 O O . VAL A 1 146 ? 7.763 4.435 -3.949 1.00 97.75 146 VAL A O 1
ATOM 1062 N N . GLU A 1 147 ? 6.482 4.571 -5.801 1.00 97.75 147 GLU A N 1
ATOM 1063 C CA . GLU A 1 147 ? 6.048 5.941 -5.567 1.00 97.75 147 GLU A CA 1
ATOM 1064 C C . GLU A 1 147 ? 5.185 5.996 -4.306 1.00 97.75 147 GLU A C 1
ATOM 1066 O O . GLU A 1 147 ? 4.234 5.228 -4.143 1.00 97.75 147 GLU A O 1
ATOM 1071 N N . LEU A 1 148 ? 5.527 6.904 -3.396 1.00 96.62 148 LEU A N 1
ATOM 1072 C CA . LEU A 1 148 ? 4.844 7.069 -2.125 1.00 96.62 148 LEU A CA 1
ATOM 1073 C C . LEU A 1 148 ? 3.402 7.557 -2.352 1.00 96.62 148 LEU A C 1
ATOM 1075 O O . LEU A 1 148 ? 3.216 8.700 -2.775 1.00 96.62 148 LEU A O 1
ATOM 1079 N N . PRO A 1 149 ? 2.374 6.766 -1.986 1.00 96.44 149 PRO A N 1
ATOM 1080 C CA . PRO A 1 149 ? 1.001 7.206 -2.174 1.00 96.44 149 PRO A CA 1
ATOM 1081 C C . PRO A 1 149 ? 0.630 8.386 -1.262 1.00 96.44 149 PRO A C 1
ATOM 1083 O O . PRO A 1 149 ? 1.252 8.569 -0.204 1.00 96.44 149 PRO A O 1
ATOM 1086 N N . PRO A 1 150 ? -0.421 9.155 -1.612 1.00 95.50 150 PRO A N 1
ATOM 1087 C CA . PRO A 1 150 ? -0.857 10.317 -0.845 1.00 95.50 150 PRO A CA 1
ATOM 1088 C C . PRO A 1 150 ? -1.086 10.023 0.642 1.00 95.50 150 PRO A C 1
ATOM 1090 O O . PRO A 1 150 ? -1.581 8.967 1.025 1.00 95.50 150 PRO A O 1
ATOM 1093 N N . GLY A 1 151 ? -0.806 11.000 1.506 1.00 92.00 151 GLY A N 1
ATOM 1094 C CA . GLY A 1 151 ? -0.976 10.868 2.959 1.00 92.00 151 GLY A CA 1
ATOM 1095 C C . GLY A 1 151 ? -2.422 10.899 3.473 1.00 92.00 151 GLY A C 1
ATOM 1096 O O . GLY A 1 151 ? -2.621 10.952 4.684 1.00 92.00 151 GLY A O 1
ATOM 1097 N N . ALA A 1 152 ? -3.42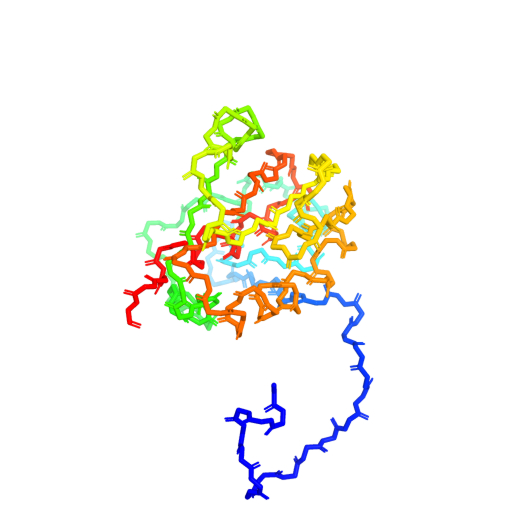3 10.904 2.589 1.00 92.56 152 ALA A N 1
ATOM 1098 C CA . ALA A 1 152 ? -4.830 11.019 2.965 1.00 92.56 152 ALA A CA 1
ATOM 1099 C C . ALA A 1 152 ? -5.360 9.740 3.656 1.00 92.56 152 ALA A C 1
ATOM 1101 O O . ALA A 1 152 ? -4.863 8.646 3.374 1.00 92.56 152 ALA A O 1
ATOM 1102 N N . PRO A 1 153 ? -6.408 9.833 4.504 1.00 89.62 153 PRO A N 1
ATOM 1103 C CA . PRO A 1 153 ? -6.928 8.694 5.270 1.00 89.62 153 PRO A CA 1
ATOM 1104 C C . PRO A 1 153 ? -7.272 7.448 4.441 1.00 89.62 153 PRO A C 1
ATOM 1106 O O . PRO A 1 153 ? -7.024 6.328 4.883 1.00 89.62 153 PRO A O 1
ATOM 1109 N N . ALA A 1 154 ? -7.781 7.626 3.219 1.00 92.56 154 ALA A N 1
ATOM 1110 C CA . ALA A 1 154 ? -8.141 6.519 2.331 1.00 92.56 154 ALA A CA 1
ATOM 1111 C C . ALA A 1 154 ? -6.936 5.660 1.889 1.00 92.56 154 ALA A C 1
ATOM 1113 O O . ALA A 1 154 ? -7.100 4.491 1.555 1.00 92.56 154 ALA A O 1
ATOM 1114 N N . TRP A 1 155 ? -5.716 6.206 1.930 1.00 95.19 155 TRP A N 1
ATOM 1115 C CA . TRP A 1 155 ? -4.484 5.517 1.533 1.00 95.19 155 TRP A CA 1
ATOM 1116 C C . TRP A 1 155 ? -3.774 4.808 2.689 1.00 95.19 155 TRP A C 1
ATOM 1118 O O . TRP A 1 155 ? -2.773 4.127 2.463 1.00 95.19 155 TRP A O 1
ATOM 1128 N N . LEU A 1 156 ? -4.262 4.940 3.928 1.00 92.94 156 LEU A N 1
ATOM 1129 C CA . LEU A 1 156 ? -3.583 4.402 5.114 1.00 92.94 156 LEU A CA 1
ATOM 1130 C C . LEU A 1 156 ? -3.322 2.895 5.017 1.00 92.94 156 LEU A C 1
ATOM 1132 O O . LEU A 1 156 ? -2.246 2.444 5.399 1.00 92.94 156 LEU A O 1
ATOM 1136 N N . ALA A 1 157 ? -4.268 2.125 4.476 1.00 93.56 157 ALA A N 1
ATOM 1137 C CA . ALA A 1 157 ? -4.110 0.681 4.333 1.00 93.56 157 ALA A CA 1
ATOM 1138 C C . ALA A 1 157 ? -3.026 0.301 3.319 1.00 93.56 157 ALA A C 1
ATOM 1140 O O . ALA A 1 157 ? -2.179 -0.536 3.620 1.00 93.56 157 ALA A O 1
ATOM 1141 N N . VAL A 1 158 ? -2.991 0.970 2.166 1.00 95.25 158 VAL A N 1
ATOM 1142 C CA . VAL A 1 158 ? -1.938 0.781 1.157 1.00 95.25 158 VAL A CA 1
ATOM 1143 C C 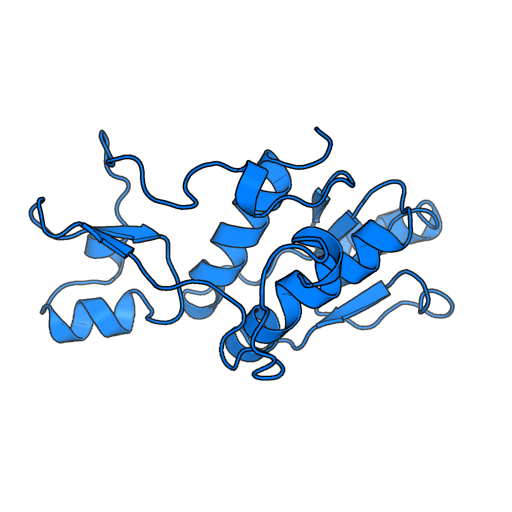. VAL A 1 158 ? -0.574 1.188 1.717 1.00 95.25 158 VAL A C 1
ATOM 1145 O O . VAL A 1 158 ? 0.389 0.429 1.616 1.00 95.25 158 VAL A O 1
ATOM 1148 N N . ARG A 1 159 ? -0.486 2.363 2.354 1.00 94.44 159 ARG A N 1
ATOM 1149 C CA . ARG A 1 159 ? 0.771 2.874 2.921 1.00 94.44 159 ARG A CA 1
ATOM 1150 C C . ARG A 1 159 ? 1.314 1.971 4.024 1.00 94.44 159 ARG A C 1
ATOM 1152 O O . ARG A 1 159 ? 2.519 1.747 4.045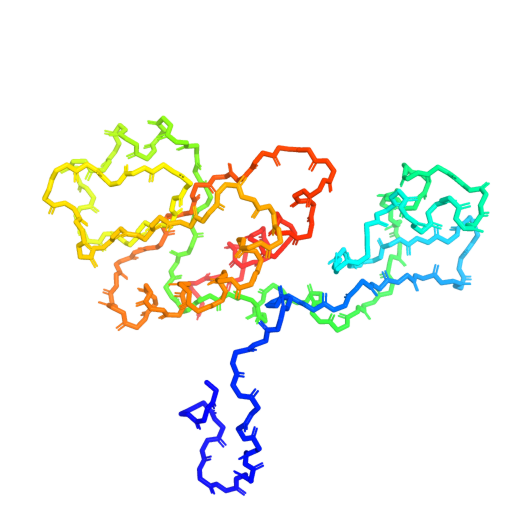 1.00 94.44 159 ARG A O 1
ATOM 1159 N N . ASP A 1 160 ? 0.457 1.409 4.879 1.00 91.69 160 ASP A N 1
ATOM 1160 C CA . ASP A 1 160 ? 0.878 0.432 5.894 1.00 91.69 160 ASP A CA 1
ATOM 1161 C C . ASP A 1 160 ? 1.540 -0.797 5.242 1.00 91.69 160 ASP A C 1
ATOM 1163 O O . ASP A 1 160 ? 2.626 -1.197 5.664 1.00 91.69 160 ASP A O 1
ATOM 1167 N N . ARG A 1 161 ? 0.960 -1.353 4.167 1.00 92.62 161 ARG A N 1
ATOM 1168 C CA . ARG A 1 161 ? 1.561 -2.498 3.453 1.00 92.62 161 ARG A CA 1
ATOM 1169 C C . ARG A 1 161 ? 2.887 -2.154 2.804 1.00 92.62 161 ARG A C 1
ATOM 1171 O O . ARG A 1 161 ? 3.852 -2.889 2.987 1.00 92.62 161 ARG A O 1
ATOM 1178 N N . LEU A 1 162 ? 2.957 -1.017 2.123 1.00 93.94 162 LEU A N 1
ATOM 1179 C CA . LEU A 1 162 ? 4.180 -0.539 1.484 1.00 93.94 162 LEU A CA 1
ATOM 1180 C C . LEU A 1 162 ? 5.310 -0.283 2.490 1.00 93.94 162 LEU A C 1
ATOM 1182 O O . LEU A 1 162 ? 6.450 -0.671 2.249 1.00 93.94 162 LEU A O 1
ATOM 1186 N N . GLN A 1 163 ? 5.005 0.314 3.643 1.00 91.38 163 GLN A N 1
ATOM 1187 C CA . GLN A 1 163 ? 5.987 0.544 4.707 1.00 91.38 163 GLN A CA 1
ATOM 1188 C C . GLN A 1 163 ? 6.521 -0.768 5.288 1.00 91.38 163 GLN A C 1
ATOM 1190 O O . GLN A 1 163 ? 7.726 -0.907 5.509 1.00 91.38 163 GLN A O 1
ATOM 1195 N N . ARG A 1 164 ? 5.641 -1.749 5.518 1.00 88.94 164 ARG A N 1
ATOM 1196 C CA . ARG A 1 164 ? 6.052 -3.073 6.003 1.00 88.94 164 ARG A CA 1
ATOM 1197 C C . ARG A 1 164 ? 6.870 -3.826 4.958 1.00 88.94 164 ARG A C 1
ATOM 1199 O O . ARG A 1 164 ? 7.898 -4.391 5.321 1.00 88.94 164 ARG A O 1
ATOM 1206 N N . ALA A 1 165 ? 6.452 -3.783 3.692 1.00 90.00 165 ALA A N 1
ATOM 1207 C CA . ALA A 1 165 ? 7.170 -4.388 2.575 1.00 90.00 165 ALA A CA 1
ATOM 1208 C C . ALA A 1 165 ? 8.586 -3.810 2.446 1.00 90.00 165 ALA A C 1
ATOM 1210 O O . ALA A 1 165 ? 9.552 -4.568 2.428 1.00 90.00 165 ALA A O 1
ATOM 1211 N N . ALA A 1 166 ? 8.727 -2.480 2.478 1.00 89.81 166 ALA A N 1
ATOM 1212 C CA . ALA A 1 166 ? 10.027 -1.809 2.432 1.00 89.81 166 ALA A CA 1
ATOM 1213 C C . ALA A 1 166 ? 10.948 -2.262 3.578 1.00 89.81 166 ALA A C 1
ATOM 1215 O O . ALA A 1 166 ? 12.110 -2.591 3.356 1.00 89.81 166 ALA A O 1
ATOM 1216 N N . HIS A 1 167 ? 10.423 -2.354 4.804 1.00 85.62 167 HIS A N 1
ATOM 1217 C CA . HIS A 1 167 ? 11.216 -2.763 5.968 1.00 85.62 167 HIS A CA 1
ATOM 1218 C C . HIS A 1 167 ? 11.579 -4.265 5.987 1.00 85.62 167 HIS A C 1
ATOM 1220 O O . HIS A 1 167 ? 12.558 -4.663 6.630 1.00 85.62 167 HIS A O 1
ATOM 1226 N N . GLY A 1 168 ? 10.785 -5.109 5.322 1.00 78.94 168 GLY A N 1
ATOM 1227 C CA . GLY A 1 168 ? 11.008 -6.553 5.240 1.00 78.94 168 GLY A CA 1
ATOM 1228 C C . GLY A 1 168 ? 11.824 -7.026 4.034 1.00 78.94 168 GLY A C 1
ATOM 1229 O O . GLY A 1 168 ? 12.298 -8.156 4.074 1.00 78.94 168 GLY A O 1
ATOM 1230 N N . SER A 1 169 ? 11.969 -6.198 2.995 1.00 78.81 169 SER A N 1
ATOM 1231 C CA . SER A 1 169 ? 12.554 -6.575 1.696 1.00 78.81 169 SER A CA 1
ATOM 1232 C C . SER A 1 169 ? 14.072 -6.763 1.702 1.00 78.81 169 SER A C 1
ATOM 1234 O O . SER A 1 169 ? 14.764 -6.292 2.609 1.00 78.81 169 SER A O 1
ATOM 1236 N N . GLY A 1 170 ? 14.587 -7.439 0.667 1.00 63.69 170 GLY A N 1
ATOM 1237 C CA . GLY A 1 170 ? 16.026 -7.626 0.450 1.00 63.69 170 GLY A CA 1
ATOM 1238 C C . GLY A 1 170 ? 16.702 -8.576 1.444 1.00 63.69 170 GLY A C 1
ATOM 1239 O O . GLY A 1 170 ? 17.900 -8.427 1.694 1.00 63.69 170 GLY A O 1
ATOM 1240 N N . ARG A 1 171 ? 15.939 -9.496 2.047 1.00 58.09 171 ARG A N 1
ATOM 1241 C CA . ARG A 1 171 ? 16.422 -10.503 3.004 1.00 58.09 171 ARG A CA 1
ATOM 1242 C C . ARG A 1 171 ? 16.356 -11.913 2.443 1.00 58.09 171 ARG A C 1
ATOM 1244 O O . ARG A 1 171 ? 15.396 -12.199 1.695 1.00 58.09 171 ARG A O 1
#

Foldseek 3Di:
DDVVPDPPDDDDPPDFDQQLADDWDWAPVDPPIATPADGPQFLCNVCVVVVHDSCRRHDDDPDDDDDVVPQLQVLAFQAQEDEDAPVVCVVCVVVFLLEAEEECDDDDPPNVQRYDHFHLAQRSCSRCVSVSSVSNSVVNRNHYYYHQRDPDRSNRNVNRSSVSRNVNYND

Secondary structure (DSSP, 8-state):
-HHHH-TTS------S-SS-SPPPEEE-SSSS-EEEE--SS-HHHHHHHHTS-HHHHHPPPTTPPP-TT-SGGGS--SS-EEEE-HHHHHHHGGG-TTEEEEESSPPPTT-TTSEEEPPSSHHHHHHHHHHHHHHHHHTT-SEEEEEPPP-SGGGHHHHHHHHHHHHH---

Sequence (171 aa):
MRAELGDDLLVLDGGPCAVGIESTIVDCTVQPPRILRPGRLGAGEIADVLGLTAETLLRAADHAPRVAGALPAHYAPHTPLLLRSAADIDADWPAAQSVGVLALHPAPDGSARNWITLPADPAAYAQSLYAAMRVLDEAGSAAIWVELPPGAPAWLAVRDRLQRAAHGSGR

pLDDT: mean 87.39, std 11.53, range [52.25, 97.75]